Protein AF-A0A4Q5TBD0-F1 (afdb_monomer)

Sequence (89 aa):
MQNYQGFENWLKGNQYVSWKTYLSFMKQIENTLMVKDFDKIRSVTVLEQLFKQLESNRAFTARSKSDKDNILSGFRAYIKYIKWIKENK

pLDDT: mean 93.28, std 7.71, range [45.94, 97.94]

Solvent-accessible surface area (backbone atoms only — not comparable to full-atom values): 5236 Å² total; per-residue (Å²): 140,74,81,51,56,71,58,52,51,50,32,57,76,68,66,43,87,58,42,68,57,40,56,50,32,51,55,52,49,34,65,72,68,68,47,81,68,55,81,71,67,72,53,61,68,60,52,56,50,51,50,57,48,48,70,68,29,69,79,53,60,74,47,56,68,69,60,46,54,52,40,52,50,28,49,53,52,51,51,50,50,49,50,50,54,66,76,75,109

Structure (mmCIF, N/CA/C/O backbone):
data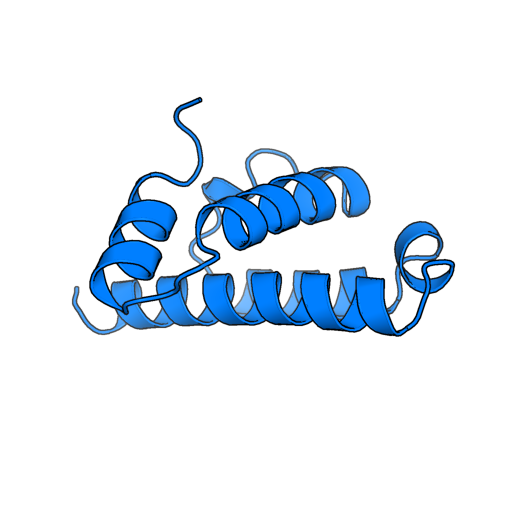_AF-A0A4Q5TBD0-F1
#
_entry.id   AF-A0A4Q5TBD0-F1
#
loop_
_atom_site.group_PDB
_atom_site.id
_atom_site.type_symbol
_atom_site.label_atom_id
_atom_site.label_alt_id
_atom_site.label_comp_id
_atom_site.label_asym_id
_atom_site.label_entity_id
_atom_site.label_seq_id
_atom_site.pdbx_PDB_ins_code
_atom_site.Cartn_x
_atom_site.Cartn_y
_atom_site.Cartn_z
_atom_site.occupancy
_atom_site.B_iso_or_equiv
_atom_site.auth_seq_id
_atom_site.auth_comp_id
_atom_site.auth_asym_id
_atom_site.auth_atom_id
_atom_site.pdbx_PDB_model_num
ATOM 1 N N . MET A 1 1 ? -10.511 -15.558 -1.546 1.00 45.94 1 MET A N 1
ATOM 2 C CA . MET A 1 1 ? -10.009 -14.165 -1.598 1.00 45.94 1 MET A CA 1
ATOM 3 C C . MET A 1 1 ? -10.686 -13.354 -0.490 1.00 45.94 1 MET A C 1
ATOM 5 O O . MET A 1 1 ? -11.651 -12.668 -0.779 1.00 45.94 1 MET A O 1
ATOM 9 N N . GLN A 1 2 ? -10.250 -13.480 0.771 1.00 59.31 2 GLN A N 1
ATOM 10 C CA . GLN A 1 2 ? -10.853 -12.748 1.909 1.00 59.31 2 GLN A CA 1
ATOM 11 C C . GLN A 1 2 ? -10.017 -11.545 2.391 1.00 59.31 2 GLN A C 1
ATOM 13 O O . GLN A 1 2 ? -10.532 -10.686 3.102 1.00 59.31 2 GLN A O 1
ATOM 18 N N . ASN A 1 3 ? -8.752 -11.439 1.980 1.00 75.12 3 ASN A N 1
ATOM 19 C CA . ASN A 1 3 ? -7.861 -10.366 2.422 1.00 75.12 3 ASN A CA 1
ATOM 20 C C . ASN A 1 3 ? -8.284 -9.040 1.754 1.00 75.12 3 ASN A C 1
ATOM 22 O O . ASN A 1 3 ? -8.559 -9.024 0.553 1.00 75.12 3 ASN A O 1
ATOM 26 N N . TYR A 1 4 ? -8.311 -7.940 2.517 1.00 90.25 4 TYR A N 1
ATOM 27 C CA . TYR A 1 4 ? -8.658 -6.566 2.088 1.00 90.25 4 TYR A CA 1
ATOM 28 C C . TYR A 1 4 ? -10.141 -6.212 1.856 1.00 90.25 4 TYR A C 1
ATOM 30 O O . TYR A 1 4 ? -10.410 -5.130 1.335 1.00 90.25 4 TYR A O 1
ATOM 38 N N . GLN A 1 5 ? -11.116 -7.013 2.300 1.00 91.94 5 GLN A N 1
ATOM 39 C CA . GLN A 1 5 ? -12.547 -6.704 2.095 1.00 91.94 5 GLN A CA 1
ATOM 40 C C . GLN A 1 5 ? -12.962 -5.305 2.600 1.00 91.94 5 GLN A C 1
ATOM 42 O O . GLN A 1 5 ? -13.693 -4.583 1.925 1.00 91.94 5 GLN A O 1
ATOM 47 N N . GLY A 1 6 ? -12.463 -4.878 3.765 1.00 92.56 6 GLY A N 1
ATOM 48 C CA . GLY A 1 6 ? -12.753 -3.535 4.280 1.00 92.56 6 GLY A CA 1
ATOM 49 C C . GLY A 1 6 ? -12.159 -2.414 3.415 1.00 92.56 6 GLY A C 1
ATOM 50 O O . GLY A 1 6 ? -12.812 -1.398 3.188 1.00 92.56 6 GLY A O 1
ATOM 51 N N . PHE A 1 7 ? -10.963 -2.628 2.858 1.00 95.12 7 PHE A N 1
ATOM 52 C CA . PHE A 1 7 ? -10.339 -1.675 1.940 1.00 95.12 7 PHE A CA 1
ATOM 53 C C . PHE A 1 7 ? -11.079 -1.626 0.600 1.00 95.12 7 PHE A C 1
ATOM 55 O O . PHE A 1 7 ? -11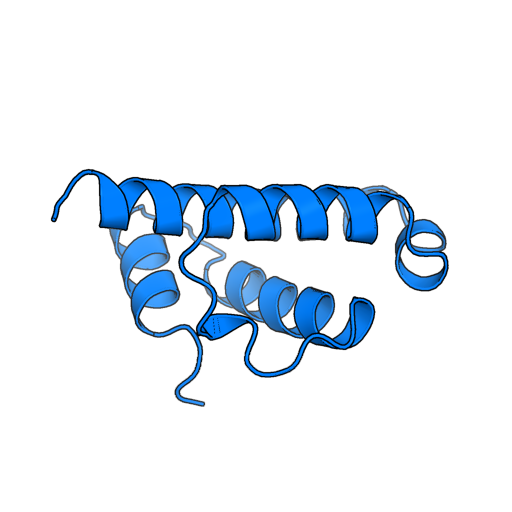.311 -0.546 0.069 1.00 95.12 7 PHE A O 1
ATOM 62 N N . GLU A 1 8 ? -11.516 -2.777 0.082 1.00 95.56 8 GLU A N 1
ATOM 63 C CA . GLU A 1 8 ? -12.364 -2.862 -1.110 1.00 95.56 8 GLU A CA 1
ATOM 64 C C . GLU A 1 8 ? -13.657 -2.057 -0.943 1.00 95.56 8 GLU A C 1
ATOM 66 O O . GLU A 1 8 ? -13.990 -1.235 -1.798 1.00 95.56 8 GLU A O 1
ATOM 71 N N . ASN A 1 9 ? -14.368 -2.259 0.168 1.00 94.94 9 ASN A N 1
ATOM 72 C CA . ASN A 1 9 ? -15.601 -1.531 0.457 1.00 94.94 9 ASN A CA 1
ATOM 73 C C . ASN A 1 9 ? -15.352 -0.024 0.559 1.00 94.94 9 ASN A C 1
ATOM 75 O O . ASN A 1 9 ? -16.112 0.764 -0.000 1.00 94.94 9 ASN A O 1
ATOM 79 N N . TRP A 1 10 ? -14.259 0.378 1.212 1.00 96.12 10 TRP A N 1
ATOM 80 C CA . TRP A 1 10 ? -13.876 1.782 1.313 1.00 96.12 10 TRP A CA 1
ATOM 81 C C . TRP A 1 10 ? -13.551 2.398 -0.055 1.00 96.12 10 TRP A C 1
ATOM 83 O O . TRP A 1 10 ? -14.030 3.489 -0.357 1.00 96.12 10 TRP A O 1
ATOM 93 N N . LEU A 1 11 ? -12.813 1.696 -0.922 1.00 96.38 11 LEU A N 1
ATOM 94 C CA . LEU A 1 11 ? -12.521 2.154 -2.286 1.00 96.38 11 LEU A CA 1
ATOM 95 C C . LEU A 1 11 ? -13.802 2.352 -3.104 1.00 96.38 11 LEU A C 1
ATOM 97 O O . LEU A 1 11 ? -13.955 3.380 -3.764 1.00 96.38 11 LEU A O 1
ATOM 101 N N . LYS A 1 12 ? -14.733 1.392 -3.035 1.00 95.31 12 LYS A N 1
ATOM 102 C CA . LYS A 1 12 ? -16.035 1.481 -3.714 1.00 95.31 12 LYS A CA 1
ATOM 103 C C . LYS A 1 12 ? -16.866 2.650 -3.186 1.00 95.31 12 LYS A C 1
ATOM 105 O O . LYS A 1 12 ? -17.389 3.422 -3.982 1.00 95.31 12 LYS A O 1
ATOM 110 N N . GLY A 1 13 ? -16.937 2.814 -1.864 1.00 94.19 13 GLY A N 1
ATOM 111 C CA . GLY A 1 13 ? -17.655 3.920 -1.222 1.00 94.19 13 GLY A CA 1
ATOM 112 C C . GLY A 1 13 ? -17.080 5.299 -1.559 1.00 94.19 13 GLY A C 1
ATOM 113 O O . GLY A 1 13 ? -17.828 6.264 -1.647 1.00 94.19 13 GLY A O 1
ATOM 114 N N . ASN A 1 14 ? -15.772 5.385 -1.824 1.00 93.69 14 ASN A N 1
ATOM 115 C CA . ASN A 1 14 ? -15.085 6.613 -2.244 1.00 93.69 14 ASN A CA 1
ATOM 116 C C . ASN A 1 14 ? -14.961 6.749 -3.778 1.00 93.69 14 ASN A C 1
ATOM 118 O O . ASN A 1 14 ? -14.142 7.530 -4.256 1.00 93.69 14 ASN A O 1
ATOM 122 N N . GLN A 1 15 ? -15.738 5.984 -4.555 1.00 91.88 15 GLN A N 1
ATOM 123 C CA . GLN A 1 15 ? -15.817 6.075 -6.022 1.00 91.88 15 GLN A CA 1
ATOM 124 C C . GLN A 1 15 ? -14.483 5.873 -6.773 1.00 91.88 15 GLN A C 1
ATOM 126 O O . GLN A 1 15 ? -14.283 6.390 -7.873 1.00 91.88 15 GLN A O 1
ATOM 131 N N . TYR A 1 16 ? -13.568 5.060 -6.235 1.00 91.25 16 TYR A N 1
ATOM 132 C CA . TYR A 1 16 ? -12.364 4.658 -6.967 1.00 91.25 16 TYR A CA 1
ATOM 133 C C . TYR A 1 16 ? -12.734 3.691 -8.105 1.00 91.25 16 TYR A C 1
ATOM 135 O O . TYR A 1 16 ? -12.904 2.491 -7.885 1.00 91.25 16 TYR A O 1
ATOM 143 N N . VAL A 1 17 ? -12.814 4.199 -9.341 1.00 85.81 17 VAL A N 1
ATOM 144 C CA . VAL A 1 17 ? -13.193 3.425 -10.546 1.00 85.81 17 VAL A CA 1
ATOM 145 C C . VAL 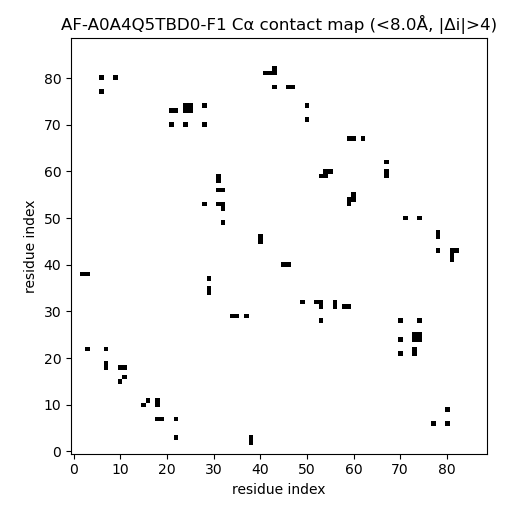A 1 17 ? -12.316 2.178 -10.732 1.00 85.81 17 VAL A C 1
ATOM 147 O O . VAL A 1 17 ? -12.810 1.099 -11.053 1.00 85.81 17 VAL A O 1
ATOM 150 N N . SER A 1 18 ? -11.020 2.289 -10.432 1.00 91.44 18 SER A N 1
ATOM 151 C CA . SER A 1 18 ? -10.035 1.213 -10.598 1.00 91.44 18 SER A CA 1
ATOM 152 C C . SER A 1 18 ? -9.782 0.401 -9.321 1.00 91.44 18 SER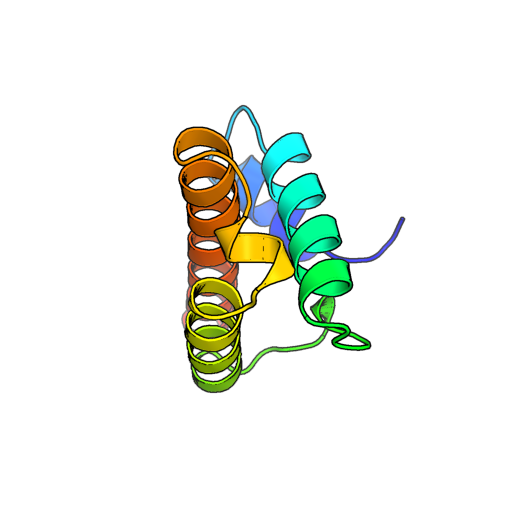 A C 1
ATOM 154 O O . SER A 1 18 ? -8.681 -0.109 -9.133 1.00 91.44 18 SER A O 1
ATOM 156 N N . TRP A 1 19 ? -10.761 0.262 -8.419 1.00 93.25 19 TRP A N 1
ATOM 157 C CA . TRP A 1 19 ? -10.584 -0.405 -7.115 1.00 93.25 19 TRP A CA 1
ATOM 158 C C . TRP A 1 19 ? -9.934 -1.801 -7.203 1.00 93.25 19 TRP A C 1
ATOM 160 O O . TRP A 1 19 ? -9.090 -2.136 -6.373 1.00 93.25 19 TRP A O 1
ATOM 170 N N . LYS A 1 20 ? -10.237 -2.593 -8.244 1.00 93.62 20 LYS A N 1
ATOM 171 C CA . LYS A 1 20 ? -9.592 -3.901 -8.490 1.00 93.62 20 LYS A CA 1
ATOM 172 C C . LYS A 1 20 ? -8.077 -3.774 -8.660 1.00 93.62 20 LYS A C 1
ATOM 174 O O . LYS A 1 20 ? -7.321 -4.589 -8.135 1.00 93.62 20 LYS A O 1
ATOM 179 N N . THR A 1 21 ? -7.635 -2.736 -9.361 1.00 94.44 21 THR A N 1
ATOM 180 C CA . THR A 1 21 ? -6.221 -2.430 -9.579 1.00 94.44 21 THR A CA 1
ATOM 181 C C . THR A 1 21 ? -5.537 -2.074 -8.260 1.00 94.44 21 THR A C 1
ATOM 183 O O . THR A 1 21 ? -4.466 -2.601 -7.971 1.00 94.44 21 THR A O 1
ATOM 186 N N . TYR A 1 22 ? -6.187 -1.283 -7.403 1.00 94.25 22 TYR A N 1
ATOM 187 C CA . TYR A 1 22 ? -5.665 -0.952 -6.072 1.00 94.25 22 TYR A CA 1
ATOM 188 C C . TYR A 1 22 ? -5.486 -2.202 -5.194 1.00 94.25 22 TYR A C 1
ATOM 190 O O . TYR A 1 22 ? -4.449 -2.354 -4.549 1.00 94.25 22 TYR A O 1
ATOM 198 N N . LEU A 1 23 ? -6.439 -3.142 -5.227 1.00 94.56 23 LEU A N 1
ATOM 199 C CA . LEU A 1 23 ? -6.293 -4.440 -4.554 1.00 94.56 23 LEU A CA 1
ATOM 200 C C . LEU A 1 23 ? -5.141 -5.270 -5.139 1.00 94.56 23 LEU A C 1
ATOM 202 O O . LEU A 1 23 ? -4.419 -5.938 -4.400 1.00 94.56 23 LEU A O 1
ATOM 206 N N . SER A 1 24 ? -4.941 -5.223 -6.460 1.00 94.62 24 SER A N 1
ATOM 207 C CA . SER A 1 24 ? -3.815 -5.905 -7.106 1.00 94.62 24 SER A CA 1
ATOM 208 C C . SER A 1 24 ? -2.466 -5.342 -6.647 1.00 94.62 24 SER A C 1
ATOM 210 O O . SER A 1 24 ? -1.545 -6.115 -6.387 1.00 94.62 24 SER A O 1
ATOM 212 N N . PHE A 1 25 ? -2.365 -4.021 -6.455 1.00 95.44 25 PHE A N 1
ATOM 213 C CA . PHE A 1 25 ? -1.154 -3.388 -5.939 1.00 95.44 25 PHE A CA 1
ATOM 214 C C . PHE A 1 25 ? -0.836 -3.849 -4.520 1.00 95.44 25 PHE A C 1
ATOM 216 O O . PHE A 1 25 ? 0.331 -4.085 -4.228 1.00 95.44 25 PHE A O 1
ATOM 223 N N . MET A 1 26 ? -1.842 -4.068 -3.665 1.00 95.38 26 MET A N 1
ATOM 224 C CA . MET A 1 26 ? -1.599 -4.559 -2.301 1.00 95.38 26 MET A CA 1
ATOM 225 C C . MET A 1 26 ? -0.913 -5.923 -2.305 1.00 95.38 26 MET A C 1
ATOM 227 O O . MET A 1 26 ? 0.090 -6.104 -1.621 1.00 95.38 26 MET A O 1
ATOM 231 N N . LYS A 1 27 ? -1.373 -6.842 -3.162 1.00 92.44 27 LYS A N 1
ATOM 232 C CA . LYS A 1 27 ? -0.730 -8.154 -3.340 1.00 92.44 27 LYS A CA 1
ATOM 233 C C . LYS A 1 27 ? 0.700 -8.028 -3.864 1.00 92.44 27 LYS A C 1
ATOM 235 O O . LYS A 1 27 ? 1.585 -8.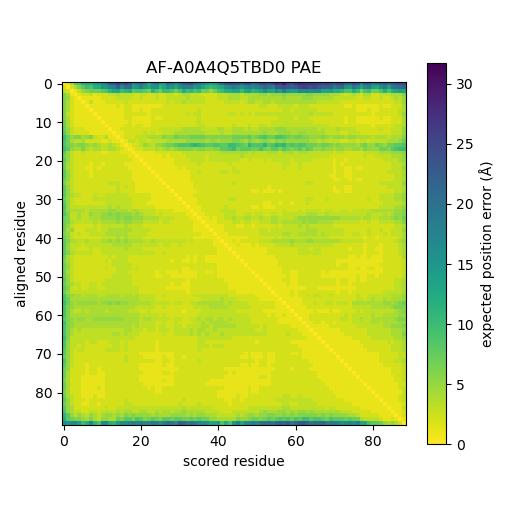767 -3.447 1.00 92.44 27 LYS A O 1
ATOM 240 N N . GLN A 1 28 ? 0.944 -7.096 -4.787 1.00 93.94 28 GLN A N 1
ATOM 241 C CA . GLN A 1 28 ? 2.297 -6.860 -5.296 1.00 93.94 28 GLN A CA 1
ATOM 242 C C . GLN A 1 28 ? 3.229 -6.323 -4.206 1.00 93.94 28 GLN A C 1
ATOM 244 O O . GLN A 1 28 ? 4.373 -6.762 -4.124 1.00 93.94 28 GLN A O 1
ATOM 249 N N . ILE A 1 29 ? 2.748 -5.404 -3.369 1.00 95.19 29 ILE A N 1
ATOM 250 C CA . ILE A 1 29 ? 3.508 -4.828 -2.255 1.00 95.19 29 ILE A CA 1
ATOM 251 C C . ILE A 1 29 ? 3.829 -5.902 -1.215 1.00 95.19 29 ILE A C 1
ATOM 253 O O . ILE A 1 29 ? 4.988 -6.027 -0.828 1.00 95.19 29 ILE A O 1
ATOM 257 N N . GLU A 1 30 ? 2.837 -6.709 -0.826 1.00 94.19 30 GLU A N 1
ATOM 258 C CA . GLU A 1 30 ? 3.001 -7.845 0.090 1.00 94.19 30 GLU A CA 1
ATOM 259 C C . GLU A 1 30 ? 4.116 -8.783 -0.393 1.00 94.19 30 GLU A C 1
ATOM 261 O O . GLU A 1 30 ? 5.068 -9.049 0.341 1.00 94.19 30 GLU A O 1
ATOM 266 N N . ASN A 1 31 ? 4.063 -9.187 -1.666 1.00 93.12 31 ASN A N 1
ATOM 267 C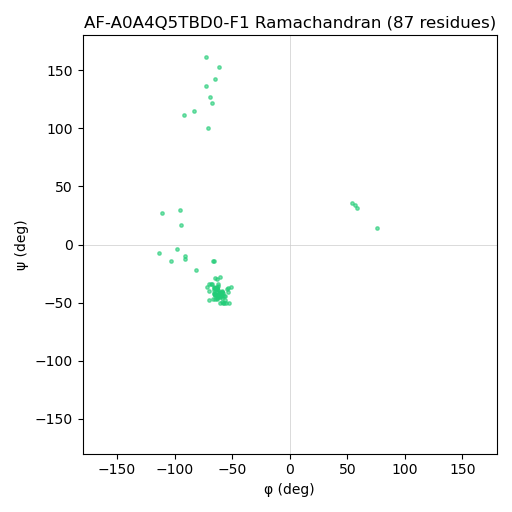 CA . ASN A 1 31 ? 5.077 -10.048 -2.275 1.00 93.12 31 ASN A CA 1
ATOM 268 C C . ASN A 1 31 ? 6.454 -9.375 -2.378 1.00 93.12 31 ASN A C 1
ATOM 270 O O . ASN A 1 31 ? 7.476 -10.032 -2.203 1.00 93.12 31 ASN A O 1
ATOM 274 N N . THR A 1 32 ? 6.497 -8.072 -2.665 1.00 95.12 32 THR A N 1
ATOM 275 C CA . THR A 1 32 ? 7.757 -7.327 -2.836 1.00 95.12 32 THR A CA 1
ATOM 276 C C . THR A 1 32 ? 8.480 -7.123 -1.506 1.00 95.12 32 THR A C 1
ATOM 278 O O . THR A 1 32 ? 9.710 -7.153 -1.455 1.00 95.12 32 THR A O 1
ATOM 281 N N . LEU A 1 33 ? 7.724 -6.910 -0.428 1.00 95.44 33 LEU A N 1
ATOM 282 C CA . LEU A 1 33 ? 8.256 -6.701 0.917 1.00 95.44 33 LEU A CA 1
ATOM 283 C C . LEU A 1 33 ? 8.402 -8.004 1.717 1.00 95.44 33 LEU A C 1
ATOM 285 O O . LEU A 1 33 ? 9.048 -7.986 2.760 1.00 95.44 33 LEU A O 1
ATOM 289 N N . MET A 1 34 ? 7.819 -9.112 1.244 1.00 94.25 34 MET A N 1
ATOM 290 C CA . MET A 1 34 ? 7.772 -10.410 1.933 1.00 94.25 34 MET A CA 1
ATOM 291 C C . MET A 1 34 ? 7.185 -10.320 3.352 1.00 94.25 34 MET A C 1
ATOM 293 O O . MET A 1 34 ? 7.612 -11.016 4.274 1.00 94.25 34 MET A O 1
ATOM 297 N N . VAL A 1 35 ? 6.196 -9.445 3.542 1.00 92.94 35 VAL A N 1
ATOM 298 C CA . VAL A 1 35 ? 5.561 -9.218 4.844 1.00 92.94 35 VAL A CA 1
ATOM 299 C C . VAL A 1 35 ? 4.349 -10.125 4.976 1.00 92.94 35 VAL A C 1
ATOM 301 O O . VAL A 1 35 ? 3.340 -9.930 4.304 1.00 92.94 35 VAL A O 1
ATOM 304 N N . LYS A 1 36 ? 4.438 -11.104 5.875 1.00 89.44 36 LYS A N 1
ATOM 305 C CA . LYS A 1 36 ? 3.313 -11.981 6.208 1.00 89.44 36 LYS A CA 1
ATOM 306 C C . LYS A 1 36 ? 2.181 -11.181 6.859 1.00 89.44 36 LYS A C 1
ATOM 308 O O . LYS A 1 36 ? 2.441 -10.301 7.676 1.00 89.44 36 LYS A O 1
ATOM 313 N N . ASP A 1 37 ? 0.935 -11.541 6.541 1.00 90.31 37 ASP A N 1
ATOM 314 C CA . ASP A 1 37 ? -0.268 -10.963 7.156 1.00 90.31 37 ASP A CA 1
ATOM 315 C C . ASP A 1 37 ? -0.340 -9.426 7.003 1.00 90.31 37 ASP A C 1
ATOM 317 O O . ASP A 1 37 ? -0.830 -8.713 7.883 1.00 90.31 37 ASP A O 1
ATOM 321 N N . PHE A 1 38 ? 0.158 -8.893 5.879 1.00 93.00 38 PHE A N 1
ATOM 322 C CA . PHE A 1 38 ? 0.202 -7.450 5.615 1.00 93.00 38 PHE A CA 1
ATOM 323 C C . PHE A 1 38 ? -1.179 -6.784 5.767 1.00 93.00 38 PHE A C 1
ATOM 325 O O . PHE A 1 38 ? -1.306 -5.673 6.288 1.00 93.00 38 PHE A O 1
ATOM 332 N N . ASP A 1 39 ? -2.243 -7.474 5.356 1.00 92.00 39 ASP A N 1
ATOM 333 C CA . ASP A 1 39 ? -3.630 -7.015 5.443 1.00 92.00 39 ASP A CA 1
ATOM 334 C C . ASP A 1 39 ? -4.149 -6.870 6.886 1.00 92.00 39 ASP A C 1
ATOM 336 O O . ASP A 1 39 ? -5.170 -6.210 7.111 1.00 92.00 39 ASP A O 1
ATOM 340 N N . LYS A 1 40 ? -3.445 -7.434 7.877 1.00 93.06 40 LYS A N 1
ATOM 341 C CA . LYS A 1 40 ? -3.755 -7.309 9.310 1.00 93.06 40 LYS A CA 1
ATOM 342 C C . LYS A 1 40 ? -3.057 -6.127 9.976 1.00 93.06 40 LYS A C 1
ATOM 344 O O . LYS A 1 40 ? -3.412 -5.778 11.101 1.00 93.06 40 LYS A O 1
ATOM 349 N N . ILE A 1 41 ? -2.114 -5.465 9.305 1.00 93.81 41 ILE A N 1
ATOM 350 C CA . ILE A 1 41 ? -1.428 -4.295 9.862 1.00 93.81 41 ILE A CA 1
ATOM 351 C C . ILE A 1 41 ? -2.431 -3.138 9.997 1.00 93.81 41 ILE A C 1
ATOM 353 O O . ILE A 1 41 ? -3.059 -2.704 9.028 1.00 93.81 41 ILE A O 1
ATOM 357 N N . ARG A 1 42 ? -2.598 -2.644 11.230 1.00 93.19 42 ARG A N 1
ATOM 358 C CA . ARG A 1 42 ? -3.472 -1.501 11.573 1.00 93.19 42 ARG A CA 1
ATOM 359 C C . ARG A 1 42 ? -2.701 -0.269 12.054 1.00 93.19 42 ARG A C 1
ATOM 361 O O . ARG A 1 42 ? -3.297 0.786 12.242 1.00 93.19 42 ARG A O 1
ATOM 368 N N . SER A 1 43 ? -1.387 -0.386 12.251 1.00 95.81 43 SER A N 1
ATOM 369 C CA . SER A 1 43 ? -0.537 0.741 12.641 1.00 95.81 43 SER A CA 1
ATOM 370 C C . SER A 1 43 ? -0.130 1.550 11.415 1.00 95.81 43 SER A C 1
ATOM 372 O O . SER A 1 43 ? 0.613 1.070 10.561 1.00 95.81 43 SER A O 1
ATOM 374 N N . VAL A 1 44 ? -0.590 2.799 11.355 1.00 95.31 44 VAL A N 1
ATOM 375 C CA . VAL A 1 44 ? -0.205 3.764 10.315 1.00 95.31 44 VAL A CA 1
ATOM 376 C C . VAL A 1 44 ? 1.311 3.947 10.267 1.00 95.31 44 VAL A C 1
ATOM 378 O O . VAL A 1 44 ? 1.887 3.910 9.188 1.00 95.31 44 VAL A O 1
ATOM 381 N N . THR A 1 45 ? 1.962 4.078 11.424 1.00 97.00 45 THR A N 1
ATOM 382 C CA . THR A 1 45 ? 3.416 4.263 11.511 1.00 97.00 45 THR A CA 1
ATOM 383 C C . THR A 1 45 ? 4.175 3.084 10.905 1.00 97.00 45 THR A C 1
ATOM 385 O O . THR A 1 45 ? 5.130 3.292 10.163 1.00 97.00 45 THR A O 1
ATOM 388 N N . VAL A 1 46 ? 3.722 1.848 11.153 1.00 96.94 46 VAL A N 1
ATOM 389 C CA . VAL A 1 46 ? 4.321 0.649 10.541 1.00 96.94 46 VAL A CA 1
ATOM 390 C C . VAL A 1 46 ? 4.125 0.665 9.025 1.00 96.94 46 VAL A C 1
ATOM 392 O O . VAL A 1 46 ? 5.058 0.386 8.280 1.00 96.94 46 VAL A O 1
ATOM 395 N N . LEU A 1 47 ? 2.939 1.043 8.541 1.00 97.62 47 LEU A N 1
ATOM 396 C CA . LEU A 1 47 ? 2.684 1.135 7.101 1.00 97.62 47 LEU A CA 1
ATOM 397 C C . LEU A 1 47 ? 3.526 2.225 6.426 1.00 97.62 47 LEU A C 1
ATOM 399 O O . LEU A 1 47 ? 4.008 2.013 5.320 1.00 97.62 47 LEU A O 1
ATOM 403 N N . GLU A 1 48 ? 3.748 3.364 7.082 1.00 97.75 48 GLU A N 1
ATOM 404 C CA . GLU A 1 48 ? 4.621 4.434 6.582 1.00 97.75 48 GLU A CA 1
ATOM 405 C C . GLU A 1 48 ? 6.102 4.007 6.557 1.00 97.75 48 GLU A C 1
ATOM 407 O O . GLU A 1 48 ? 6.836 4.382 5.643 1.00 97.75 48 GLU A O 1
ATOM 412 N N . GLN A 1 49 ? 6.548 3.175 7.503 1.00 97.75 49 GLN A N 1
ATOM 413 C CA . GLN A 1 49 ? 7.878 2.555 7.454 1.00 97.75 49 GLN A CA 1
ATOM 414 C C . GLN A 1 49 ? 7.998 1.562 6.290 1.00 97.75 49 GLN A C 1
ATOM 416 O O . GLN A 1 49 ? 8.956 1.635 5.521 1.00 97.75 49 GLN A O 1
ATOM 421 N N . LEU A 1 50 ? 7.005 0.685 6.109 1.00 97.94 50 LEU A N 1
ATOM 422 C CA . LEU A 1 50 ? 6.952 -0.257 4.986 1.00 97.94 50 LEU A CA 1
ATOM 423 C C . LEU A 1 50 ? 6.882 0.460 3.632 1.00 97.94 50 LEU A C 1
ATOM 425 O O . LEU A 1 50 ? 7.462 -0.009 2.656 1.00 97.94 50 LEU A O 1
ATOM 429 N N . PHE A 1 51 ? 6.222 1.617 3.573 1.00 97.75 51 PHE A N 1
ATOM 430 C CA . PHE A 1 51 ? 6.206 2.476 2.393 1.00 97.75 51 PHE A CA 1
ATOM 431 C C . PHE A 1 51 ? 7.621 2.940 2.022 1.00 97.75 51 PHE A C 1
ATOM 433 O O . PHE A 1 51 ? 8.060 2.722 0.895 1.00 97.75 51 PHE A O 1
ATOM 440 N N . LYS A 1 52 ? 8.382 3.479 2.985 1.00 97.56 52 LYS A N 1
ATOM 441 C CA . LYS A 1 52 ? 9.786 3.881 2.771 1.00 97.56 52 LYS A CA 1
ATOM 442 C C . LYS A 1 52 ? 10.690 2.694 2.410 1.00 97.56 52 LYS A C 1
ATOM 444 O O . LYS A 1 52 ? 11.612 2.820 1.601 1.00 97.56 52 LYS A O 1
ATOM 449 N N . GLN A 1 53 ? 10.429 1.525 2.993 1.00 97.06 53 GLN A N 1
ATOM 450 C CA . GLN A 1 53 ? 11.149 0.297 2.655 1.00 97.06 53 GLN A CA 1
ATOM 451 C C . GLN A 1 53 ? 10.859 -0.146 1.216 1.00 97.06 53 GLN A C 1
ATOM 453 O O . GLN A 1 53 ? 11.771 -0.576 0.515 1.00 97.06 53 GLN A O 1
ATOM 458 N N . LEU A 1 54 ? 9.616 -0.009 0.745 1.00 97.31 54 LEU A N 1
ATOM 459 C CA . LEU A 1 54 ? 9.260 -0.313 -0.639 1.00 97.31 54 LEU A CA 1
ATOM 460 C C . LEU A 1 54 ? 10.010 0.601 -1.609 1.00 97.31 54 LEU A C 1
ATOM 462 O O . LEU A 1 54 ? 10.580 0.112 -2.579 1.00 97.31 54 LEU A O 1
ATOM 466 N N . GLU A 1 55 ? 10.068 1.903 -1.321 1.00 96.44 55 GLU A N 1
ATOM 467 C CA . GLU A 1 55 ? 10.756 2.892 -2.163 1.00 96.44 55 GLU A CA 1
ATOM 468 C C . GLU A 1 55 ? 12.258 2.613 -2.327 1.00 96.44 55 GLU A C 1
ATOM 470 O O . GLU A 1 55 ? 12.828 2.938 -3.367 1.00 96.44 55 GLU A O 1
ATOM 475 N N . SER A 1 56 ? 12.889 1.969 -1.343 1.00 95.69 56 SER A N 1
ATOM 476 C CA . SER A 1 56 ? 14.304 1.570 -1.393 1.00 95.69 56 SER A CA 1
ATOM 477 C C . SER A 1 56 ? 14.531 0.107 -1.806 1.00 95.69 56 SER A C 1
ATOM 479 O O . SER A 1 56 ? 15.674 -0.313 -1.996 1.00 95.69 56 SER A O 1
ATOM 481 N N . ASN A 1 57 ? 13.471 -0.686 -1.995 1.00 97.00 57 ASN A N 1
ATOM 482 C CA . ASN A 1 57 ? 13.581 -2.098 -2.353 1.00 97.00 57 ASN A CA 1
ATOM 483 C C . ASN A 1 57 ? 14.115 -2.273 -3.787 1.00 97.00 57 ASN A C 1
ATOM 485 O O . ASN A 1 57 ? 13.551 -1.745 -4.742 1.00 97.00 57 ASN A O 1
ATOM 489 N N . ARG A 1 58 ? 15.175 -3.074 -3.964 1.00 94.06 58 ARG A N 1
ATOM 490 C CA . ARG A 1 58 ? 15.842 -3.277 -5.265 1.00 94.06 58 ARG A CA 1
ATOM 491 C C . ARG A 1 58 ? 14.917 -3.818 -6.364 1.00 94.06 58 ARG A C 1
ATOM 493 O O . ARG A 1 58 ? 15.006 -3.375 -7.506 1.00 94.06 58 ARG A O 1
ATOM 500 N N . ALA A 1 59 ? 14.044 -4.772 -6.041 1.00 92.62 59 ALA A N 1
ATOM 501 C CA . ALA A 1 59 ? 13.109 -5.337 -7.014 1.00 92.62 59 ALA A CA 1
ATOM 502 C C . ALA A 1 59 ? 12.029 -4.318 -7.408 1.00 92.62 59 ALA A C 1
ATOM 504 O O . ALA A 1 59 ? 11.595 -4.279 -8.558 1.00 92.62 59 ALA A O 1
ATOM 505 N N . PHE A 1 60 ? 11.625 -3.461 -6.468 1.00 95.75 60 PHE A N 1
ATOM 506 C CA . PHE A 1 60 ? 10.696 -2.370 -6.739 1.00 95.75 60 PHE A CA 1
ATOM 507 C C . PHE A 1 60 ? 11.332 -1.267 -7.589 1.00 95.75 60 PHE A C 1
ATOM 509 O O . PHE A 1 60 ? 10.751 -0.841 -8.584 1.00 95.75 60 PHE A O 1
ATOM 516 N N . THR A 1 61 ? 12.538 -0.817 -7.237 1.00 94.88 61 THR A N 1
ATOM 517 C CA . THR A 1 61 ? 13.211 0.306 -7.907 1.00 94.88 61 THR A CA 1
ATOM 518 C C . THR A 1 61 ? 13.560 0.011 -9.362 1.00 94.88 61 THR A C 1
ATOM 520 O O . THR A 1 61 ? 13.528 0.941 -10.175 1.00 94.88 61 THR A O 1
ATOM 523 N N . ALA A 1 62 ? 13.794 -1.263 -9.698 1.00 95.81 62 ALA A N 1
ATOM 524 C CA . ALA A 1 62 ? 14.024 -1.752 -11.057 1.00 95.81 62 ALA A CA 1
ATOM 525 C C . ALA A 1 62 ? 12.801 -1.637 -11.993 1.00 95.81 62 ALA A C 1
ATOM 527 O O . ALA A 1 62 ? 12.951 -1.752 -13.208 1.00 95.81 62 ALA A O 1
ATOM 528 N N . ARG A 1 63 ? 11.593 -1.402 -11.461 1.00 95.19 63 ARG A N 1
ATOM 529 C CA . ARG A 1 63 ? 10.375 -1.209 -12.265 1.00 95.19 63 ARG A CA 1
ATOM 530 C C . ARG A 1 63 ? 10.363 0.148 -12.971 1.00 95.19 63 ARG A C 1
ATOM 532 O O . ARG A 1 63 ? 11.046 1.099 -12.572 1.00 95.19 63 ARG A O 1
ATOM 539 N N . SER A 1 64 ? 9.525 0.257 -14.004 1.00 97.19 64 SER A N 1
ATOM 540 C CA . SER A 1 64 ? 9.310 1.516 -14.722 1.00 97.19 64 SER A CA 1
ATOM 541 C C . SER A 1 64 ? 8.745 2.593 -13.789 1.00 97.19 64 SER A C 1
ATOM 543 O O . SER A 1 64 ? 8.077 2.299 -12.798 1.00 97.19 64 SER A O 1
ATOM 545 N N . LYS A 1 65 ? 9.005 3.868 -14.100 1.00 95.75 65 LYS A N 1
ATOM 546 C CA . LYS A 1 65 ? 8.510 4.992 -13.291 1.00 95.75 65 LYS A CA 1
ATOM 547 C C . LYS A 1 65 ? 6.985 4.963 -13.138 1.00 95.75 65 LYS A C 1
ATOM 549 O O . LYS A 1 65 ? 6.495 5.049 -12.021 1.00 95.75 65 LYS A O 1
ATOM 554 N N . SER A 1 66 ? 6.261 4.770 -14.242 1.00 96.00 66 SER A N 1
ATOM 555 C CA . SER A 1 66 ? 4.795 4.719 -14.229 1.00 96.00 66 SER A CA 1
ATOM 556 C C . SER A 1 66 ? 4.259 3.578 -13.358 1.00 96.00 66 SER A C 1
ATOM 558 O O . SER A 1 66 ? 3.326 3.792 -12.587 1.00 96.00 66 SER A O 1
ATOM 560 N N . ASP A 1 67 ? 4.872 2.391 -13.419 1.00 94.62 67 ASP A N 1
ATOM 561 C CA . ASP A 1 67 ? 4.456 1.257 -12.58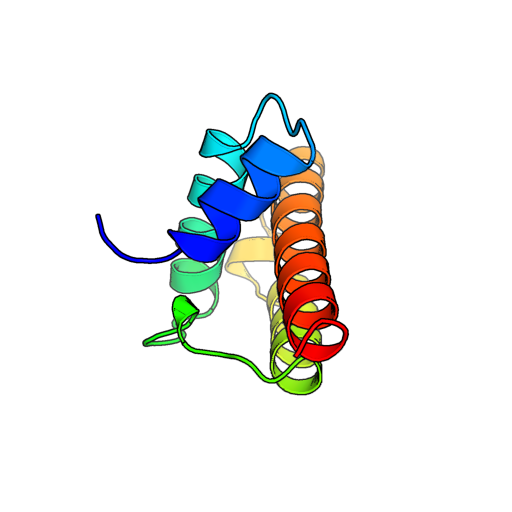9 1.00 94.62 67 ASP A CA 1
ATOM 562 C C . ASP A 1 67 ? 4.711 1.528 -11.098 1.00 94.62 67 ASP A C 1
ATOM 564 O O . ASP A 1 67 ? 3.830 1.320 -10.262 1.00 94.62 67 ASP A O 1
ATOM 568 N N . LYS A 1 68 ? 5.877 2.099 -10.764 1.00 96.75 68 LYS A N 1
ATOM 569 C CA . LYS A 1 68 ? 6.186 2.528 -9.392 1.00 96.75 68 LYS A CA 1
ATOM 570 C C . LYS A 1 68 ? 5.170 3.544 -8.879 1.00 96.75 68 LYS A C 1
ATOM 572 O O . LYS A 1 68 ? 4.614 3.342 -7.803 1.00 96.75 68 LYS A O 1
ATOM 577 N N . ASP A 1 69 ? 4.888 4.594 -9.644 1.00 96.38 69 ASP A N 1
ATOM 578 C CA . ASP A 1 69 ? 3.955 5.653 -9.243 1.00 96.38 69 ASP A CA 1
ATOM 579 C C . ASP A 1 69 ? 2.542 5.100 -8.990 1.00 96.38 69 ASP A C 1
ATOM 581 O O . ASP A 1 69 ? 1.901 5.448 -7.992 1.00 96.38 69 ASP A O 1
ATOM 585 N N . ASN A 1 70 ? 2.086 4.173 -9.836 1.00 95.25 70 ASN A N 1
ATOM 586 C CA . ASN A 1 70 ? 0.803 3.491 -9.678 1.00 95.25 70 ASN A CA 1
ATOM 587 C C . ASN A 1 70 ? 0.747 2.643 -8.397 1.00 95.25 70 ASN A C 1
ATOM 589 O O . ASN A 1 70 ? -0.206 2.750 -7.619 1.00 95.25 70 ASN A O 1
ATOM 593 N N . ILE A 1 71 ? 1.782 1.844 -8.129 1.00 96.50 71 ILE A N 1
ATOM 594 C CA . ILE A 1 71 ? 1.851 1.003 -6.926 1.00 96.50 71 ILE A CA 1
ATOM 595 C C . ILE A 1 71 ? 1.923 1.864 -5.659 1.00 96.50 71 ILE A C 1
ATOM 597 O O . ILE A 1 71 ? 1.201 1.599 -4.694 1.00 96.50 71 ILE A O 1
ATOM 601 N N . LEU A 1 72 ? 2.730 2.933 -5.664 1.00 97.44 72 LEU A N 1
ATOM 602 C CA . LEU A 1 72 ? 2.817 3.873 -4.541 1.00 97.44 72 LEU A CA 1
ATOM 603 C C . LEU A 1 72 ? 1.485 4.591 -4.305 1.00 97.44 72 LEU A C 1
ATOM 605 O O . LEU A 1 72 ? 1.097 4.787 -3.155 1.00 97.44 72 LEU A O 1
ATOM 609 N N . SER A 1 73 ? 0.753 4.950 -5.364 1.00 96.00 73 SER A N 1
ATOM 610 C CA . SER A 1 73 ? -0.613 5.482 -5.253 1.00 96.00 73 SER A CA 1
ATOM 611 C C . SER A 1 73 ? -1.548 4.487 -4.559 1.00 96.00 73 SER A C 1
ATOM 613 O O . SER A 1 73 ? -2.267 4.855 -3.625 1.00 96.00 73 SER A O 1
ATOM 615 N N . GLY A 1 74 ? -1.465 3.206 -4.933 1.00 96.00 74 GLY A N 1
ATOM 616 C CA . GLY A 1 74 ? -2.169 2.118 -4.257 1.00 96.00 74 GLY A CA 1
ATOM 617 C C . GLY A 1 74 ? -1.865 2.059 -2.761 1.00 96.00 74 GLY A C 1
ATOM 618 O O . GLY A 1 74 ? -2.781 2.037 -1.936 1.00 96.00 74 GLY A O 1
ATOM 619 N N . PHE A 1 75 ? -0.582 2.085 -2.397 1.00 97.75 75 PHE A N 1
ATOM 620 C CA . PHE A 1 75 ? -0.153 2.013 -1.000 1.00 97.75 75 PHE A CA 1
ATOM 621 C C . PHE A 1 75 ? -0.605 3.242 -0.198 1.00 97.75 75 PHE A C 1
ATOM 623 O O . PHE A 1 75 ? -1.159 3.107 0.894 1.00 97.75 75 PHE A O 1
ATOM 630 N N . ARG A 1 76 ? -0.477 4.450 -0.757 1.00 97.69 76 ARG A N 1
ATOM 631 C CA . ARG A 1 76 ? -0.975 5.680 -0.117 1.00 97.69 76 ARG A CA 1
ATOM 632 C C . ARG A 1 76 ? -2.480 5.611 0.147 1.00 97.69 76 ARG A C 1
ATOM 634 O O . ARG A 1 76 ? -2.921 6.008 1.224 1.00 97.69 76 ARG A O 1
ATOM 641 N N . ALA A 1 77 ? -3.262 5.067 -0.787 1.00 97.00 77 ALA A N 1
ATOM 642 C CA . ALA A 1 77 ? -4.696 4.866 -0.586 1.00 97.00 77 ALA A CA 1
ATOM 643 C C . ALA A 1 77 ? -4.993 3.874 0.551 1.00 97.00 77 ALA A C 1
ATOM 645 O O . ALA A 1 77 ? -5.890 4.126 1.353 1.00 97.00 77 ALA A O 1
ATOM 646 N N . TYR A 1 78 ? -4.213 2.798 0.682 1.00 97.19 78 TYR A N 1
ATOM 647 C CA . TYR A 1 78 ? -4.359 1.862 1.799 1.00 97.19 78 TYR A CA 1
ATOM 648 C C . TYR A 1 78 ? -4.024 2.507 3.151 1.00 97.19 78 TYR A C 1
ATOM 650 O O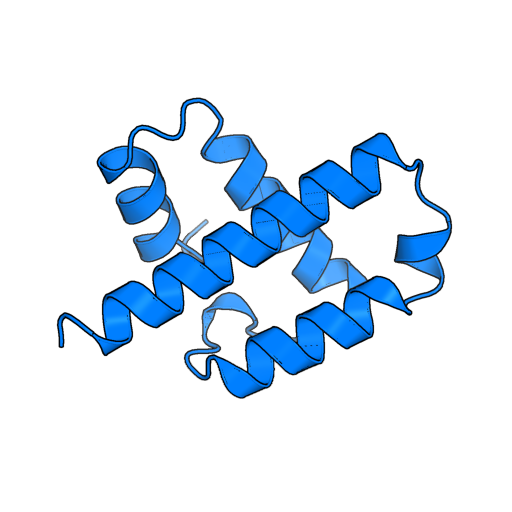 . TYR A 1 78 ? -4.781 2.360 4.108 1.00 97.19 78 TYR A O 1
ATOM 658 N N . ILE A 1 79 ? -2.951 3.302 3.230 1.00 97.38 79 ILE A N 1
ATOM 659 C CA . ILE A 1 79 ? -2.618 4.071 4.442 1.00 97.38 79 ILE A CA 1
ATOM 660 C C . ILE A 1 79 ? -3.752 5.042 4.793 1.00 97.38 79 ILE A C 1
ATOM 662 O O . ILE A 1 79 ? -4.141 5.134 5.958 1.00 97.38 79 ILE A O 1
ATOM 666 N N . LYS A 1 80 ? -4.317 5.736 3.795 1.00 96.88 80 LYS A N 1
ATOM 667 C CA . LYS A 1 80 ? -5.463 6.640 3.980 1.00 96.88 80 LYS A CA 1
ATOM 668 C C . LYS A 1 80 ? -6.686 5.904 4.532 1.00 96.88 80 LYS A C 1
ATOM 670 O O . LYS A 1 80 ? -7.313 6.401 5.461 1.00 96.88 80 LYS A O 1
ATOM 675 N N . TYR A 1 81 ? -6.989 4.714 4.021 1.00 96.31 81 TYR A N 1
ATOM 676 C CA . TYR A 1 81 ? -8.049 3.861 4.556 1.00 96.31 81 TYR A CA 1
ATOM 677 C C . TYR A 1 81 ? -7.815 3.495 6.031 1.00 96.31 81 TYR A C 1
ATOM 679 O O . TYR A 1 81 ? -8.720 3.630 6.849 1.00 96.31 81 TYR A O 1
ATOM 687 N N . ILE A 1 82 ? -6.598 3.088 6.401 1.00 96.69 82 ILE A N 1
ATOM 688 C CA . ILE A 1 82 ? -6.279 2.734 7.793 1.00 96.69 82 ILE A CA 1
ATOM 689 C C . ILE A 1 82 ? -6.378 3.954 8.725 1.00 96.69 82 ILE A C 1
ATOM 691 O O . ILE A 1 82 ? -6.882 3.817 9.840 1.00 96.69 82 ILE A O 1
ATOM 695 N N . LYS A 1 83 ? -5.965 5.148 8.266 1.00 96.06 83 LYS A N 1
ATOM 696 C CA . LYS A 1 83 ? -6.188 6.420 8.983 1.00 96.06 83 LYS A CA 1
ATOM 697 C C . LYS A 1 83 ? -7.683 6.676 9.198 1.00 96.06 83 LYS A C 1
ATOM 699 O O . LYS A 1 83 ? -8.100 6.861 10.336 1.00 96.06 83 LYS A O 1
ATOM 704 N N . TRP A 1 84 ? -8.488 6.554 8.141 1.00 95.81 84 TRP A N 1
ATOM 705 C CA . TRP A 1 84 ? -9.941 6.734 8.206 1.00 95.81 84 TRP A CA 1
ATOM 706 C C . TRP A 1 84 ? -10.611 5.792 9.219 1.00 95.81 84 TRP A C 1
ATOM 708 O O . TRP A 1 84 ? -11.414 6.249 10.026 1.00 95.81 84 TRP A O 1
ATOM 718 N N . ILE A 1 85 ? -10.243 4.503 9.257 1.00 94.19 85 ILE A N 1
ATOM 719 C CA . ILE A 1 85 ? -10.777 3.566 10.268 1.00 94.19 85 ILE A CA 1
ATOM 720 C C . ILE A 1 85 ? -10.455 4.036 11.688 1.00 94.19 85 ILE A C 1
ATOM 722 O O . ILE A 1 85 ? -11.278 3.879 12.583 1.00 94.19 85 ILE A O 1
ATOM 726 N N . LYS A 1 86 ? -9.242 4.552 11.917 1.00 91.12 86 LYS A N 1
ATOM 727 C CA . LYS A 1 86 ? -8.802 4.993 13.246 1.00 91.12 86 LYS A CA 1
ATOM 728 C C . LYS A 1 86 ? -9.563 6.235 13.717 1.00 91.12 86 LYS A C 1
ATOM 730 O O . LYS A 1 86 ? -9.792 6.369 14.909 1.00 91.12 86 LYS A O 1
ATOM 735 N N . GLU A 1 87 ? -9.921 7.120 12.794 1.00 91.56 87 GLU A N 1
ATOM 736 C CA . GLU A 1 87 ? -10.638 8.371 13.074 1.00 91.56 87 GLU A CA 1
ATOM 737 C C . GLU A 1 87 ? -12.154 8.177 13.235 1.00 91.56 87 GLU A C 1
ATOM 739 O O . GLU A 1 87 ? -12.807 9.012 13.847 1.00 91.56 87 GLU A O 1
ATOM 744 N N . ASN A 1 88 ? -12.713 7.089 12.696 1.00 87.62 88 ASN A N 1
ATOM 745 C CA . ASN A 1 88 ? -14.153 6.790 12.712 1.00 87.62 88 ASN A CA 1
ATOM 746 C C . ASN A 1 88 ? -14.487 5.583 13.613 1.00 87.62 88 ASN A C 1
ATOM 748 O O . ASN A 1 88 ? -15.448 4.856 13.355 1.00 87.62 88 ASN A O 1
ATOM 752 N N . LYS A 1 89 ? -13.656 5.347 14.632 1.00 63.47 89 LYS A N 1
ATOM 753 C CA . LYS A 1 89 ? -13.829 4.339 15.684 1.00 63.47 89 LYS A CA 1
ATOM 754 C C . LYS A 1 89 ? -14.123 5.018 17.010 1.00 63.47 89 LYS A C 1
ATOM 756 O O . LYS A 1 89 ? -14.944 4.446 17.754 1.00 63.47 89 LYS A O 1
#

Mea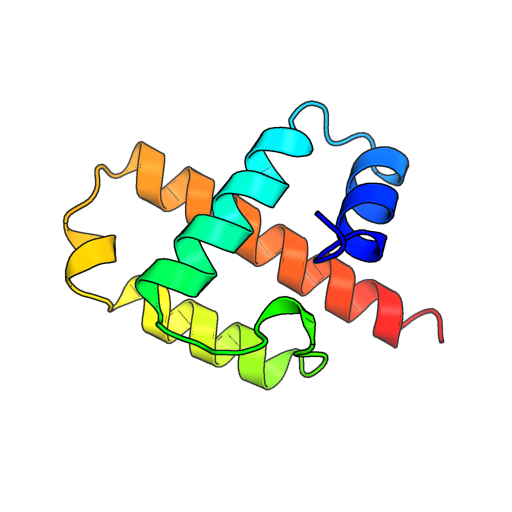n predicted aligned error: 3.11 Å

Secondary structure (DSSP, 8-state):
--TTHHHHHHHHHTT-TTHHHHHHHHHHHHHHHT-TTGGG---HHHHHHHHHHHHH-HHHHTS-HHHHHHHHHHHHHHHHHHHHHHHT-

Nearest PDB structures (foldseek):
  6sh9-assembly1_B  TM=3.273E-01  e=7.354E+00  Bifidobacterium longum subsp. longum JCM 1217

Radius of gyration: 12.58 Å; Cα contacts (8 Å, |Δi|>4): 53; chains: 1; bounding box: 34×22×30 Å

Foldseek 3Di:
DPQCPLLLVVCVVVPVVVSVLLVVLVVVLCVQLVDPPSSPDLDLVVLVVSLVVLCVRPVNVPDDPVVNVSSSVSSVSVSVSSVVVVVVD